Protein AF-A0A352M736-F1 (afdb_monomer)

Secondary structure (DSSP, 8-state):
--HHHHHHHHHHHHHTS--------PPP-EEEEE--STTB-HHHH----HHHHHHHHHHTT-S-TTSBPTT-EEEEE-HHHHHHTTT--HHHHHHHHHHHHTTS-HHHHHHHHHHHH-TTPPP----------------------PPP----PPP-PPPP-

Nearest PDB structures (foldseek):
  4lzh-assembly1_A  TM=7.075E-01  e=1.682E+00  Klebsiella pneumoniae subsp. pneumoniae MGH 78578

Solvent-accessible surface area (backbone atoms only — not comparable to full-atom values): 10438 Å² total; per-residue (Å²): 136,63,77,68,59,56,53,55,54,52,60,58,56,62,64,68,73,70,74,72,77,75,72,73,75,65,78,43,57,63,48,80,45,69,37,85,45,69,58,40,34,51,71,79,76,42,97,64,55,76,65,58,47,51,51,36,34,62,68,61,66,53,86,57,59,62,58,33,53,52,58,26,43,44,57,40,71,40,69,70,58,57,59,72,50,58,90,52,54,76,69,55,38,54,51,54,46,53,63,45,56,76,41,40,53,66,70,59,54,48,58,30,42,34,40,72,60,34,92,76,45,78,74,80,76,76,74,72,83,76,78,91,80,85,81,83,90,80,86,87,78,89,79,84,73,80,82,82,79,82,79,80,80,89,75,87,78,79,85,82,131

Mean predicted aligned error: 17.91 Å

Radius of gyration: 27.0 Å; Cα contacts (8 Å, |Δi|>4): 117; chains: 1; bounding box: 54×59×95 Å

pLDDT: mean 70.4, std 21.39, range [33.53, 94.75]

Structure (mmCIF, N/CA/C/O backbone):
data_AF-A0A352M736-F1
#
_entry.id   AF-A0A352M736-F1
#
loop_
_atom_site.group_PDB
_atom_site.id
_atom_site.type_symbol
_atom_site.label_atom_id
_atom_site.label_alt_id
_atom_site.label_comp_id
_atom_site.label_asym_id
_atom_site.label_entity_id
_atom_site.label_seq_id
_atom_site.pdbx_PDB_ins_code
_atom_site.Cartn_x
_atom_site.Cartn_y
_atom_site.Cartn_z
_atom_site.occupancy
_atom_site.B_iso_or_equiv
_atom_site.auth_seq_id
_atom_site.auth_comp_id
_atom_site.auth_asym_id
_atom_site.auth_atom_id
_atom_site.pdbx_PDB_model_num
ATOM 1 N N . MET A 1 1 ? 38.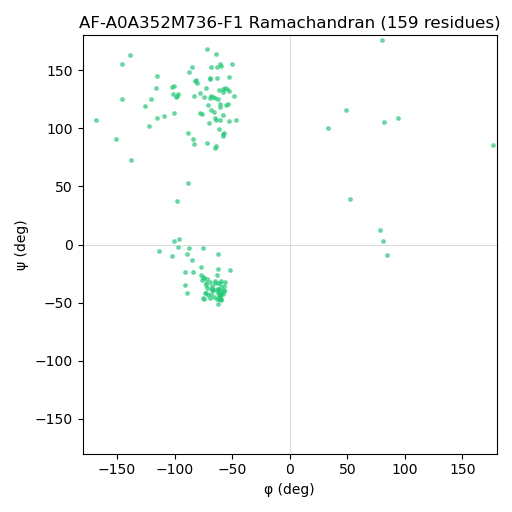674 26.089 -40.772 1.00 52.41 1 MET A N 1
ATOM 2 C CA . MET A 1 1 ? 37.324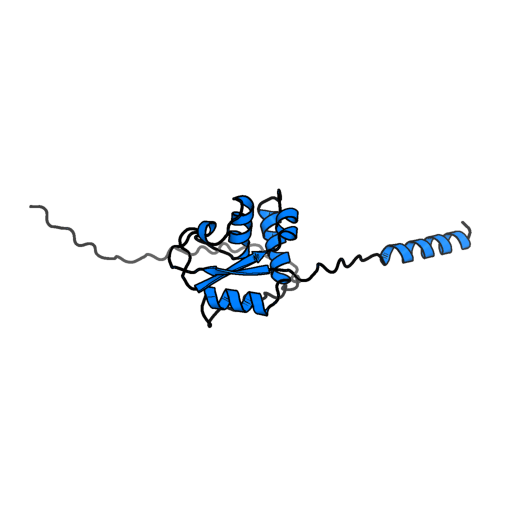 25.942 -40.182 1.00 52.41 1 MET A CA 1
ATOM 3 C C . MET A 1 1 ? 36.560 27.236 -40.412 1.00 52.41 1 MET A C 1
ATOM 5 O O . MET A 1 1 ? 37.011 28.275 -39.956 1.00 52.41 1 MET A O 1
ATOM 9 N N . SER A 1 2 ? 35.485 27.196 -41.206 1.00 50.50 2 SER A N 1
ATOM 10 C CA . SER A 1 2 ? 34.694 28.385 -41.557 1.00 50.50 2 SER A CA 1
ATOM 11 C C . SER A 1 2 ? 33.727 28.731 -40.423 1.00 50.50 2 SER A C 1
ATOM 13 O O . SER A 1 2 ? 33.090 27.836 -39.866 1.00 50.50 2 SER A O 1
ATOM 15 N N . SER A 1 3 ? 33.578 30.018 -40.109 1.00 54.66 3 SER A N 1
ATOM 16 C CA . SER A 1 3 ? 32.705 30.577 -39.059 1.00 54.66 3 SER A CA 1
ATOM 17 C C . SER A 1 3 ? 31.247 30.095 -39.148 1.00 54.66 3 SER A C 1
ATOM 19 O O . SER A 1 3 ? 30.534 30.073 -38.150 1.00 54.66 3 SER A O 1
ATOM 21 N N . LYS A 1 4 ? 30.815 29.636 -40.329 1.00 56.09 4 LYS A N 1
ATOM 22 C CA . LYS A 1 4 ? 29.481 29.072 -40.586 1.00 56.09 4 LYS A CA 1
ATOM 23 C C . LYS A 1 4 ? 29.274 27.675 -39.971 1.00 56.09 4 LYS A C 1
ATOM 25 O O . LYS A 1 4 ? 28.158 27.357 -39.570 1.00 56.09 4 LYS A O 1
ATOM 30 N N . SER A 1 5 ? 30.333 26.865 -39.832 1.00 52.38 5 SER A N 1
ATOM 31 C CA . SER A 1 5 ? 30.247 25.528 -39.212 1.00 52.38 5 SER A CA 1
ATOM 32 C C . SER A 1 5 ? 30.059 25.586 -37.699 1.00 52.38 5 SER A C 1
ATOM 34 O O . SER A 1 5 ? 29.379 24.730 -37.144 1.00 52.38 5 SER A O 1
ATOM 36 N N . ILE A 1 6 ? 30.628 26.595 -37.034 1.00 56.19 6 ILE A N 1
ATOM 37 C CA . ILE A 1 6 ? 30.537 26.747 -35.573 1.00 56.19 6 ILE A CA 1
ATOM 38 C C . ILE A 1 6 ? 29.121 27.177 -35.167 1.00 56.19 6 ILE A C 1
ATOM 40 O O . ILE A 1 6 ? 28.578 26.672 -34.190 1.00 56.19 6 ILE A O 1
ATOM 44 N N . ILE A 1 7 ? 28.484 28.039 -35.965 1.00 57.28 7 ILE A N 1
ATOM 45 C CA . ILE A 1 7 ? 27.112 28.505 -35.718 1.00 57.28 7 ILE A CA 1
ATOM 46 C C . ILE A 1 7 ? 26.100 27.358 -35.869 1.00 57.28 7 ILE A C 1
ATOM 48 O O . ILE A 1 7 ? 25.193 27.238 -35.050 1.00 57.28 7 ILE A O 1
ATOM 52 N N . CYS A 1 8 ? 26.278 26.469 -36.855 1.00 51.66 8 CYS A N 1
ATOM 53 C CA . CYS A 1 8 ? 25.416 25.289 -36.996 1.00 51.66 8 CYS A CA 1
ATOM 54 C C . CYS A 1 8 ? 25.589 24.302 -35.830 1.00 51.66 8 CYS A C 1
ATOM 56 O O . CYS A 1 8 ? 24.604 23.758 -35.345 1.00 51.66 8 CYS A O 1
ATOM 58 N N . LEU A 1 9 ? 26.817 24.111 -35.335 1.00 52.19 9 LEU A N 1
ATOM 59 C CA . LEU A 1 9 ? 27.090 23.245 -34.180 1.00 52.19 9 LEU A CA 1
ATOM 60 C C . LEU A 1 9 ? 26.496 23.800 -32.873 1.00 52.19 9 LEU A C 1
ATOM 62 O O . LEU A 1 9 ? 25.986 23.030 -32.064 1.00 52.19 9 LEU A O 1
ATOM 66 N N . LEU A 1 10 ? 26.497 25.126 -32.697 1.00 52.78 10 LEU A N 1
ATOM 67 C CA . LEU A 1 10 ? 25.873 25.791 -31.547 1.00 52.78 10 LEU A CA 1
ATOM 68 C C . LEU A 1 10 ? 24.337 25.779 -31.611 1.00 52.78 10 LEU A C 1
ATOM 70 O O . LEU A 1 10 ? 23.683 25.630 -30.586 1.00 52.78 10 LEU A O 1
ATOM 74 N N . MET A 1 11 ? 23.738 25.879 -32.801 1.00 52.62 11 MET A N 1
ATOM 75 C CA . MET A 1 11 ? 22.277 25.793 -32.957 1.00 52.62 11 MET A CA 1
ATOM 76 C C . MET A 1 11 ? 21.740 24.381 -32.679 1.00 52.62 11 MET A C 1
ATOM 78 O O . MET A 1 11 ? 20.648 24.233 -32.137 1.00 52.62 11 MET A O 1
ATOM 82 N N . VAL A 1 12 ? 22.521 23.341 -32.987 1.00 52.59 12 VAL A N 1
ATOM 83 C CA . VAL A 1 12 ? 22.152 21.946 -32.692 1.00 52.59 12 VAL A CA 1
ATOM 84 C C . VAL A 1 12 ? 22.332 21.612 -31.203 1.00 52.59 12 VAL A C 1
ATOM 86 O O . VAL A 1 12 ? 21.557 20.825 -30.662 1.00 52.59 12 VAL A O 1
ATOM 89 N N . SER A 1 13 ? 23.288 22.237 -30.502 1.00 50.75 13 SER A N 1
ATOM 90 C CA . SER A 1 13 ? 23.508 21.978 -29.069 1.00 50.75 13 SER A CA 1
ATOM 91 C C . SER A 1 13 ? 22.492 22.660 -28.146 1.00 50.75 13 SER A C 1
ATOM 93 O O . SER A 1 13 ? 22.207 22.131 -27.073 1.00 50.75 13 SER A O 1
ATOM 95 N N . VAL A 1 14 ? 21.885 23.779 -28.560 1.00 51.75 14 VAL A N 1
ATOM 96 C CA . VAL A 1 14 ? 20.833 24.454 -27.773 1.00 51.75 14 VAL A CA 1
ATOM 97 C C . VAL A 1 14 ? 19.491 23.710 -27.854 1.00 51.75 14 VAL A C 1
ATOM 99 O O . VAL A 1 14 ? 18.727 23.718 -26.891 1.00 51.75 14 VAL A O 1
ATOM 102 N N . PHE A 1 15 ? 19.221 22.986 -28.945 1.00 44.62 15 PHE A N 1
ATOM 103 C CA . PHE A 1 15 ? 17.985 22.204 -29.082 1.00 44.62 15 PHE A CA 1
ATOM 104 C C . PHE A 1 15 ? 17.982 20.880 -28.302 1.00 44.62 15 PHE A C 1
ATOM 106 O O . PHE A 1 15 ? 16.908 20.356 -28.015 1.00 44.62 15 PHE A O 1
ATOM 113 N N . LEU A 1 16 ? 19.146 20.351 -27.906 1.00 46.25 16 LEU A N 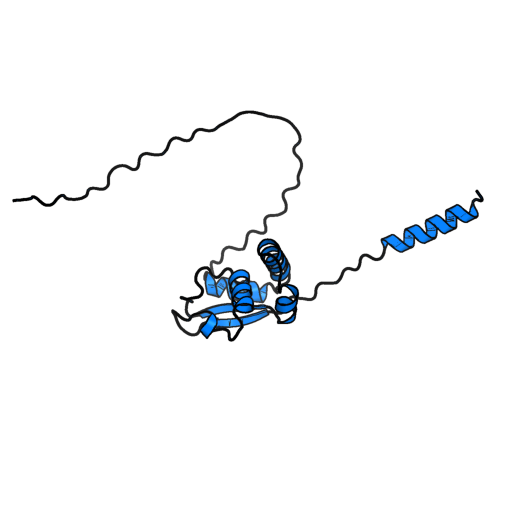1
ATOM 114 C CA . LEU A 1 16 ? 19.223 19.084 -27.166 1.00 46.25 16 LEU A CA 1
ATOM 115 C C . LEU A 1 16 ? 19.036 19.235 -25.643 1.00 46.25 16 LEU A C 1
ATOM 117 O O . LEU A 1 16 ? 18.817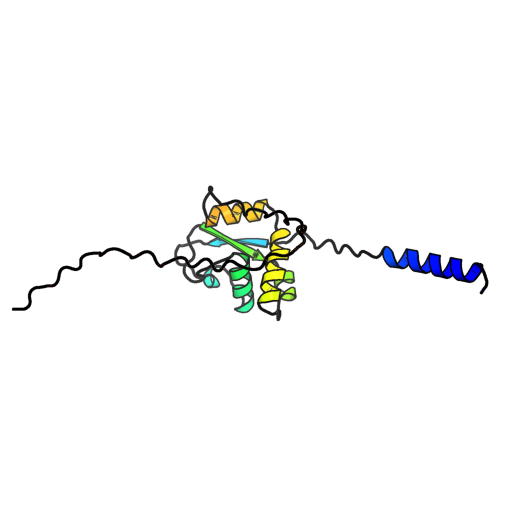 18.243 -24.955 1.00 46.25 16 LEU A O 1
ATOM 121 N N . ALA A 1 17 ? 19.104 20.456 -25.103 1.00 43.50 17 ALA A N 1
ATOM 122 C CA . ALA A 1 17 ? 18.973 20.710 -23.664 1.00 43.50 17 ALA A CA 1
ATOM 123 C C . ALA A 1 17 ? 17.520 20.949 -23.199 1.00 43.50 17 ALA A C 1
ATOM 125 O O . ALA A 1 17 ? 17.264 21.017 -21.999 1.00 43.50 17 ALA A O 1
ATOM 126 N N . ALA A 1 18 ? 16.564 21.071 -24.127 1.00 46.12 18 ALA A N 1
ATOM 127 C CA . ALA A 1 18 ? 15.173 21.422 -23.823 1.00 46.12 18 ALA A CA 1
ATOM 128 C C . ALA A 1 18 ? 14.203 20.229 -23.810 1.00 46.12 18 ALA A C 1
ATOM 130 O O . ALA A 1 18 ? 13.011 20.411 -23.579 1.00 46.12 18 ALA A O 1
ATOM 131 N N . SER A 1 19 ? 14.677 18.998 -24.000 1.00 43.25 19 SER A N 1
ATOM 132 C CA . SER A 1 19 ? 13.866 17.799 -23.770 1.00 43.25 19 SER A CA 1
ATOM 133 C C . SER A 1 19 ? 13.973 17.343 -22.316 1.00 43.25 19 SER A C 1
ATOM 135 O O . SER A 1 19 ? 14.262 16.179 -22.035 1.00 43.25 19 SER A O 1
ATOM 137 N N . VAL A 1 20 ? 13.714 18.254 -21.371 1.00 45.50 20 VAL A N 1
ATOM 138 C CA . VAL A 1 20 ? 13.303 17.839 -20.029 1.00 45.50 20 VAL A CA 1
ATOM 139 C C . VAL A 1 20 ? 11.881 17.332 -20.196 1.00 45.50 20 VAL A C 1
ATOM 141 O O . VAL A 1 20 ? 10.909 18.081 -20.118 1.00 45.50 20 VAL A O 1
ATOM 144 N N . SER A 1 21 ? 11.767 16.046 -20.520 1.00 36.00 21 SER A N 1
ATOM 145 C CA . SER A 1 21 ? 10.514 15.324 -20.375 1.00 36.00 21 SER A CA 1
ATOM 146 C C . SER A 1 21 ? 10.202 15.311 -18.885 1.00 36.00 21 SER A C 1
ATOM 148 O O . SER A 1 21 ? 10.543 14.371 -18.173 1.00 36.00 21 SER A O 1
ATOM 150 N N . PHE A 1 22 ? 9.568 16.374 -18.393 1.00 39.50 22 PHE A N 1
ATOM 151 C CA . PHE A 1 22 ? 8.725 16.271 -17.219 1.00 39.50 22 PHE A CA 1
ATOM 152 C C . PHE A 1 22 ? 7.574 15.361 -17.640 1.00 39.50 22 PHE A C 1
ATOM 154 O O . PHE A 1 22 ? 6.513 15.814 -18.063 1.00 39.50 22 PHE A O 1
ATOM 161 N N . ALA A 1 23 ? 7.811 14.049 -17.578 1.00 41.84 23 ALA A N 1
ATOM 162 C CA . ALA A 1 23 ? 6.739 13.107 -17.366 1.00 41.84 23 ALA A CA 1
ATOM 163 C C . ALA A 1 23 ? 6.118 13.554 -16.046 1.00 41.84 23 ALA A C 1
ATOM 165 O O . ALA A 1 23 ? 6.643 13.250 -14.976 1.00 41.84 23 ALA A O 1
ATOM 166 N N . PHE A 1 24 ? 5.080 14.388 -16.129 1.00 42.16 24 PHE A N 1
ATOM 167 C CA . PHE A 1 24 ? 4.222 14.695 -15.001 1.00 42.16 24 PHE A CA 1
ATOM 168 C C . PHE A 1 24 ? 3.687 13.337 -14.574 1.00 42.16 24 PHE A C 1
ATOM 170 O O . PHE A 1 24 ? 2.800 12.772 -15.214 1.00 42.16 24 PHE A O 1
ATOM 177 N N . ALA A 1 25 ? 4.353 12.735 -13.592 1.00 55.78 25 ALA A N 1
ATOM 178 C CA . ALA A 1 25 ? 3.946 11.470 -13.039 1.00 55.78 25 ALA A CA 1
ATOM 179 C C . ALA A 1 25 ? 2.549 11.744 -12.490 1.00 55.78 25 ALA A C 1
ATOM 181 O O . ALA A 1 25 ? 2.415 12.517 -11.544 1.00 55.78 25 ALA A O 1
ATOM 182 N N . GLY A 1 26 ? 1.530 11.221 -13.179 1.00 61.97 26 GLY A N 1
ATOM 183 C CA . GLY A 1 26 ? 0.135 11.526 -12.893 1.00 61.97 26 GLY A CA 1
ATOM 184 C C . GLY A 1 26 ? -0.179 11.356 -11.410 1.00 61.97 26 GLY A C 1
ATOM 185 O O . GLY A 1 26 ? 0.518 10.625 -10.694 1.00 61.97 26 GLY A O 1
ATOM 186 N N . GLU A 1 27 ? -1.213 12.065 -10.965 1.00 69.06 27 GLU A N 1
ATOM 187 C CA . GLU A 1 27 ? -1.723 11.976 -9.599 1.00 69.06 27 GLU A CA 1
ATOM 188 C C . GLU A 1 27 ? -1.903 10.503 -9.213 1.00 69.06 27 GLU A C 1
ATOM 190 O O . GLU A 1 27 ? -2.483 9.721 -9.975 1.00 69.06 27 GLU A O 1
ATOM 195 N N . ALA A 1 28 ? -1.337 10.106 -8.071 1.00 78.12 28 ALA A N 1
ATOM 196 C CA . ALA A 1 28 ? -1.412 8.723 -7.631 1.00 78.12 28 ALA A CA 1
ATOM 197 C C . ALA A 1 28 ? -2.866 8.381 -7.299 1.00 78.12 28 ALA A C 1
ATOM 199 O O . ALA A 1 28 ? -3.516 9.063 -6.505 1.00 78.12 28 ALA A O 1
ATOM 200 N N . ARG A 1 29 ? -3.380 7.306 -7.897 1.00 83.12 29 ARG A N 1
ATOM 201 C CA . ARG A 1 29 ? -4.747 6.842 -7.663 1.00 83.12 29 ARG A CA 1
ATOM 202 C C . ARG A 1 29 ? -4.721 5.681 -6.681 1.00 83.12 29 ARG A C 1
ATOM 204 O O . ARG A 1 29 ? -4.242 4.595 -6.998 1.00 83.12 29 ARG A O 1
ATOM 211 N N . CYS A 1 30 ? -5.276 5.914 -5.497 1.00 87.75 30 CYS A N 1
ATOM 212 C CA . CYS A 1 30 ? -5.460 4.896 -4.470 1.00 87.75 30 CYS A CA 1
ATOM 213 C C . CYS A 1 30 ? -6.951 4.657 -4.224 1.00 87.75 30 CYS A C 1
ATOM 215 O O . CYS A 1 30 ? -7.757 5.585 -4.266 1.00 87.75 30 CYS A O 1
ATOM 217 N N . THR A 1 31 ? -7.316 3.410 -3.936 1.00 89.12 31 THR A N 1
ATOM 218 C CA . THR A 1 31 ? -8.642 3.058 -3.408 1.00 89.12 31 THR A CA 1
ATOM 219 C C . THR A 1 31 ? -8.534 2.841 -1.908 1.00 89.12 31 THR A C 1
ATOM 221 O O . THR A 1 31 ? -7.599 2.185 -1.457 1.00 89.12 31 THR A O 1
ATOM 224 N N . ILE A 1 32 ? -9.476 3.367 -1.129 1.00 89.94 32 ILE A N 1
ATOM 225 C CA . ILE A 1 32 ? -9.510 3.162 0.321 1.00 89.94 32 ILE A CA 1
ATOM 226 C C . ILE A 1 32 ? -10.485 2.033 0.648 1.00 89.94 32 ILE A C 1
ATOM 228 O O . ILE A 1 32 ? -11.650 2.075 0.256 1.00 89.94 32 ILE A O 1
ATOM 232 N N . VAL A 1 33 ? -10.016 1.045 1.407 1.00 90.69 33 VAL A N 1
ATOM 233 C CA . VAL A 1 33 ? -10.845 -0.036 1.950 1.00 90.69 33 VAL A CA 1
ATOM 234 C C . VAL A 1 33 ? -10.840 0.045 3.469 1.00 90.69 33 VAL A C 1
ATOM 236 O O . VAL A 1 33 ? -9.793 0.228 4.087 1.00 90.69 33 VAL A O 1
ATOM 239 N N . LYS A 1 34 ? -12.018 -0.078 4.081 1.00 91.12 34 LYS A N 1
ATOM 240 C CA . LYS A 1 34 ? -12.185 -0.057 5.536 1.00 91.12 34 LYS A CA 1
ATOM 241 C C . LYS A 1 34 ? -12.259 -1.481 6.080 1.00 91.12 34 LYS A C 1
ATOM 243 O O . LYS A 1 34 ? -13.077 -2.275 5.624 1.00 91.12 34 LYS A O 1
ATOM 248 N N . VAL A 1 35 ? -11.458 -1.768 7.099 1.00 89.62 35 VAL A N 1
ATOM 249 C CA . VAL A 1 35 ? -11.516 -3.012 7.870 1.00 89.62 35 VAL A CA 1
ATOM 250 C C . VAL A 1 35 ? -12.815 -3.045 8.676 1.00 89.62 35 VAL A C 1
ATOM 252 O O . VAL A 1 35 ? -13.142 -2.096 9.394 1.00 89.62 35 VAL A O 1
ATOM 255 N N . SER A 1 36 ? -13.569 -4.133 8.533 1.00 87.25 36 SER A N 1
ATOM 256 C CA . SER A 1 36 ? -14.934 -4.274 9.058 1.00 87.25 36 SER A CA 1
ATOM 257 C C . SER A 1 36 ? -15.008 -4.876 10.464 1.00 87.25 36 SER A C 1
ATOM 259 O O . SER A 1 36 ? -15.982 -4.643 11.178 1.00 87.25 36 SER A O 1
ATOM 261 N N . ALA A 1 37 ? -13.989 -5.637 10.872 1.00 86.50 37 ALA A N 1
ATOM 262 C CA . ALA A 1 37 ? -13.936 -6.311 12.165 1.00 86.50 37 ALA A CA 1
ATOM 263 C C . ALA A 1 37 ? -12.504 -6.362 12.717 1.00 86.50 37 ALA A C 1
ATOM 265 O O . ALA A 1 37 ? -11.533 -6.309 11.967 1.00 86.50 37 ALA A O 1
ATOM 266 N N . ASN A 1 38 ? -12.377 -6.467 14.042 1.00 88.12 38 ASN A N 1
ATOM 267 C CA . ASN A 1 38 ? -11.083 -6.683 14.694 1.00 88.12 38 ASN A CA 1
ATOM 268 C C . ASN A 1 38 ? -10.568 -8.093 14.381 1.00 88.12 38 ASN A C 1
ATOM 270 O O . ASN A 1 38 ? -11.358 -9.037 14.362 1.00 88.12 38 ASN A O 1
ATOM 274 N N . GLY A 1 39 ? -9.259 -8.239 14.184 1.00 85.62 39 GLY A N 1
ATOM 275 C CA . GLY A 1 39 ? -8.629 -9.534 13.925 1.00 85.62 39 GLY A CA 1
ATOM 276 C C . GLY A 1 39 ? -8.783 -10.038 12.489 1.00 85.62 39 GLY A C 1
ATOM 277 O O . GLY A 1 39 ? -8.502 -11.206 12.228 1.00 85.62 39 GLY A O 1
ATOM 278 N N . GLN A 1 40 ? -9.235 -9.193 11.552 1.00 88.75 40 GLN A N 1
ATOM 279 C CA . GLN A 1 40 ? -9.244 -9.555 10.131 1.00 88.75 40 GLN A CA 1
ATOM 280 C C . GLN A 1 40 ? -7.818 -9.622 9.588 1.00 88.75 40 GLN A C 1
ATOM 282 O O . GLN A 1 40 ? -6.969 -8.800 9.941 1.00 88.75 40 GLN A O 1
ATOM 287 N N . ARG A 1 41 ? -7.568 -10.570 8.682 1.00 92.00 41 ARG A N 1
ATOM 288 C CA . ARG A 1 41 ? -6.310 -10.633 7.939 1.00 92.00 41 ARG A CA 1
ATOM 289 C C . ARG A 1 41 ? -6.389 -9.721 6.724 1.00 92.00 41 ARG A C 1
ATOM 291 O O . ARG A 1 41 ? -7.456 -9.521 6.150 1.00 92.00 41 ARG A O 1
ATOM 298 N N . LEU A 1 42 ? -5.246 -9.223 6.267 1.00 90.44 42 LEU A N 1
ATOM 299 C CA . LEU A 1 42 ? -5.157 -8.401 5.060 1.00 90.44 42 LEU A CA 1
ATOM 300 C C . LEU A 1 42 ? -5.723 -9.127 3.831 1.00 90.44 42 LEU A C 1
ATOM 302 O O . LEU A 1 42 ? -6.401 -8.506 3.018 1.00 90.44 42 LEU A O 1
ATOM 306 N N . SER A 1 43 ? -5.520 -10.444 3.753 1.00 91.44 43 SER A N 1
ATOM 307 C CA . SER A 1 43 ? -6.084 -11.328 2.723 1.00 91.44 43 SER A CA 1
ATOM 308 C C . SER A 1 43 ? -7.612 -11.400 2.729 1.00 91.44 43 SER A C 1
ATOM 310 O O . SER A 1 43 ? -8.215 -11.695 1.703 1.00 91.44 43 SER A O 1
ATOM 312 N N . ASP A 1 44 ? -8.239 -11.158 3.882 1.00 89.50 44 ASP A N 1
ATOM 313 C CA . ASP A 1 44 ? -9.698 -11.191 4.034 1.00 89.50 44 ASP A CA 1
ATOM 314 C C . ASP A 1 44 ? -10.318 -9.849 3.616 1.00 89.50 44 ASP A C 1
ATOM 316 O O . ASP A 1 44 ? -11.491 -9.777 3.256 1.00 89.50 44 ASP A O 1
ATOM 320 N N . VAL A 1 45 ? -9.520 -8.778 3.677 1.00 87.75 45 VAL A N 1
ATOM 321 C CA . VAL A 1 45 ? -9.915 -7.406 3.337 1.00 87.75 45 VAL A CA 1
ATOM 322 C C . VAL A 1 45 ? -9.641 -7.101 1.865 1.00 87.75 45 VAL A C 1
ATOM 324 O O . VAL A 1 45 ? -10.403 -6.372 1.232 1.00 87.75 45 VAL A O 1
ATOM 327 N N . VAL A 1 46 ? -8.563 -7.659 1.309 1.00 86.94 46 VAL A N 1
ATOM 328 C CA . VAL A 1 46 ? -8.139 -7.418 -0.070 1.00 86.94 46 VAL A CA 1
ATOM 329 C C . VAL A 1 46 ? -7.980 -8.737 -0.820 1.00 86.94 46 VAL A C 1
ATOM 331 O O . VAL A 1 46 ? -7.133 -9.561 -0.486 1.00 86.94 46 VAL A O 1
ATOM 334 N N . SER A 1 47 ? -8.759 -8.910 -1.891 1.00 86.06 47 SER A N 1
ATOM 335 C CA . SER A 1 47 ? -8.636 -10.055 -2.799 1.00 86.06 47 SER A CA 1
ATOM 336 C C . SER A 1 47 ? -7.536 -9.794 -3.837 1.00 86.06 47 SER A C 1
ATOM 338 O O . SER A 1 47 ? -7.791 -9.265 -4.919 1.00 86.06 47 SER A O 1
ATOM 340 N N . CYS A 1 48 ? -6.297 -10.119 -3.469 1.00 87.62 48 CYS A N 1
ATOM 341 C CA . CYS A 1 48 ? -5.088 -9.871 -4.257 1.00 87.62 48 CYS A CA 1
ATOM 342 C C . CYS A 1 48 ? -4.130 -11.068 -4.206 1.00 87.62 48 CYS A C 1
ATOM 344 O O . CYS A 1 48 ? -4.230 -11.928 -3.329 1.00 87.62 48 CYS A O 1
ATOM 346 N N . ASP A 1 49 ? -3.179 -11.117 -5.142 1.00 90.62 49 ASP A N 1
ATOM 347 C CA . ASP A 1 49 ? -2.106 -12.111 -5.090 1.00 90.62 49 ASP A CA 1
ATOM 348 C C . ASP A 1 49 ? -1.089 -11.809 -3.968 1.00 90.62 49 ASP A C 1
ATOM 350 O O . ASP A 1 49 ? -1.091 -10.736 -3.360 1.00 90.62 49 ASP A O 1
ATOM 354 N N . ALA A 1 50 ? -0.210 -12.770 -3.670 1.00 90.56 50 ALA A N 1
ATOM 355 C CA . ALA A 1 50 ? 0.763 -12.647 -2.582 1.00 90.56 50 ALA A CA 1
ATOM 356 C C . ALA A 1 50 ? 1.739 -11.470 -2.750 1.00 90.56 50 ALA A C 1
ATOM 358 O O . ALA A 1 50 ? 2.150 -10.866 -1.757 1.00 90.56 50 ALA A O 1
ATOM 359 N N . PHE A 1 51 ? 2.105 -11.132 -3.988 1.00 92.25 51 PHE A N 1
ATOM 360 C CA . PHE A 1 51 ? 3.002 -10.016 -4.258 1.00 92.25 51 PHE A CA 1
ATOM 361 C C . PHE A 1 51 ? 2.279 -8.681 -4.068 1.00 92.25 51 PHE A C 1
ATOM 363 O O . PHE A 1 51 ? 2.786 -7.799 -3.382 1.00 92.25 51 PHE A O 1
ATOM 370 N N . GLU A 1 52 ? 1.073 -8.543 -4.611 1.00 92.62 52 GLU A N 1
ATOM 371 C CA . GLU A 1 52 ? 0.239 -7.358 -4.418 1.00 92.62 52 GLU A CA 1
ATOM 372 C C . GLU A 1 52 ? -0.071 -7.130 -2.933 1.00 92.62 52 GLU A C 1
ATOM 374 O O . GLU A 1 52 ? 0.020 -5.998 -2.459 1.00 92.62 52 GLU A O 1
ATOM 379 N N . MET A 1 53 ? -0.344 -8.193 -2.167 1.00 93.38 53 MET A N 1
ATOM 380 C CA . MET A 1 53 ? -0.509 -8.095 -0.712 1.00 93.38 53 MET A CA 1
ATOM 381 C C . MET A 1 53 ? 0.748 -7.556 -0.019 1.00 93.38 53 MET A C 1
ATOM 383 O O . MET A 1 53 ? 0.632 -6.685 0.842 1.00 93.38 53 MET A O 1
ATOM 387 N N . LEU A 1 54 ? 1.944 -8.013 -0.412 1.00 92.50 54 LEU A N 1
ATOM 388 C CA . LEU A 1 54 ? 3.208 -7.486 0.113 1.00 92.50 54 LEU A CA 1
ATOM 389 C C . LEU A 1 54 ? 3.370 -5.993 -0.209 1.00 92.50 54 LEU A C 1
ATOM 391 O O . LEU A 1 54 ? 3.746 -5.212 0.665 1.00 92.50 54 LEU A O 1
ATOM 395 N N . VAL A 1 55 ? 3.065 -5.583 -1.443 1.00 94.44 55 VAL A N 1
ATOM 396 C CA . VAL A 1 55 ? 3.123 -4.170 -1.844 1.00 94.44 55 VAL A CA 1
ATOM 397 C C . VAL A 1 55 ? 2.159 -3.335 -1.003 1.00 94.44 55 VAL A C 1
ATOM 399 O O . VAL A 1 55 ? 2.568 -2.311 -0.465 1.00 94.44 55 VAL A O 1
ATOM 402 N N . ILE A 1 56 ? 0.912 -3.781 -0.824 1.00 94.06 56 ILE A N 1
ATOM 403 C CA . ILE A 1 56 ? -0.100 -3.085 -0.010 1.00 94.06 56 ILE A CA 1
ATOM 404 C C . ILE A 1 56 ? 0.339 -2.992 1.454 1.00 94.06 56 ILE A C 1
ATOM 406 O O . ILE A 1 56 ? 0.194 -1.933 2.072 1.00 94.06 56 ILE A O 1
ATOM 410 N N . GLN A 1 57 ? 0.905 -4.068 2.006 1.00 93.19 57 GLN A N 1
ATOM 411 C CA . GLN A 1 57 ? 1.419 -4.087 3.373 1.00 93.19 57 GLN A CA 1
ATOM 412 C C . GLN A 1 57 ? 2.514 -3.029 3.564 1.00 93.19 57 GLN A C 1
ATOM 414 O O . GLN A 1 57 ? 2.458 -2.246 4.512 1.00 93.19 57 GLN A O 1
ATOM 419 N N . LEU A 1 58 ? 3.480 -2.973 2.643 1.00 92.69 58 LEU A N 1
ATOM 420 C CA . LEU A 1 58 ? 4.567 -1.993 2.672 1.00 92.69 58 LEU A CA 1
ATOM 421 C C . LEU A 1 58 ? 4.061 -0.566 2.444 1.00 92.69 58 LEU A C 1
ATOM 423 O O . LEU A 1 58 ? 4.518 0.359 3.109 1.00 92.69 58 LEU A O 1
ATOM 427 N N . PHE A 1 59 ? 3.095 -0.392 1.543 1.00 92.31 59 PHE A N 1
ATOM 428 C CA . PHE A 1 59 ? 2.517 0.904 1.201 1.00 92.31 59 PHE A CA 1
ATOM 429 C C . PHE A 1 59 ? 1.816 1.574 2.388 1.00 92.31 59 PHE A C 1
ATOM 431 O O . PHE A 1 59 ? 1.930 2.783 2.575 1.00 92.31 59 PHE A O 1
ATOM 438 N N . ASN A 1 60 ? 1.123 0.784 3.210 1.00 90.56 60 ASN A N 1
ATOM 439 C CA . ASN A 1 60 ? 0.391 1.261 4.387 1.00 90.56 60 ASN A CA 1
ATOM 440 C C . ASN A 1 60 ? 1.185 1.129 5.692 1.00 90.56 60 ASN A C 1
ATOM 442 O O . ASN A 1 60 ? 0.633 1.372 6.762 1.00 90.56 60 ASN A O 1
ATOM 446 N N . ASN A 1 61 ? 2.453 0.712 5.622 1.00 89.69 61 ASN A N 1
ATOM 447 C CA . ASN A 1 61 ? 3.294 0.450 6.790 1.00 89.69 61 ASN A CA 1
ATOM 448 C C . ASN A 1 61 ? 2.633 -0.501 7.820 1.00 89.69 61 ASN A C 1
ATOM 450 O O . ASN A 1 61 ? 2.730 -0.310 9.034 1.00 89.69 61 ASN A O 1
ATOM 454 N N . ILE A 1 62 ? 1.929 -1.532 7.337 1.00 89.25 62 ILE A N 1
ATOM 455 C CA . ILE A 1 62 ? 1.229 -2.501 8.189 1.00 89.25 62 ILE A CA 1
ATOM 456 C C . ILE A 1 62 ? 2.254 -3.472 8.789 1.00 89.25 62 ILE A C 1
ATOM 458 O O . ILE A 1 62 ? 2.843 -4.299 8.089 1.00 89.25 62 ILE A O 1
ATOM 462 N N . GLN A 1 63 ? 2.438 -3.398 10.108 1.00 85.88 63 GLN A N 1
ATOM 463 C CA . GLN A 1 63 ? 3.376 -4.262 10.832 1.00 85.88 63 GLN A CA 1
ATOM 464 C C . GLN A 1 63 ? 2.865 -5.701 10.971 1.00 85.88 63 GLN A C 1
ATOM 466 O O . GLN A 1 63 ? 3.632 -6.642 10.784 1.00 85.88 63 GLN A O 1
ATOM 471 N N . ASN A 1 64 ? 1.573 -5.878 11.271 1.00 88.88 64 ASN A N 1
ATOM 472 C CA . ASN A 1 64 ? 0.953 -7.192 11.435 1.00 88.88 64 ASN A CA 1
ATOM 473 C C . ASN A 1 64 ? -0.227 -7.362 10.459 1.00 88.88 64 ASN A C 1
ATOM 475 O O . ASN A 1 64 ? -1.311 -6.845 10.728 1.00 88.88 64 ASN A O 1
ATOM 479 N N . PRO A 1 65 ? -0.055 -8.088 9.338 1.00 89.06 65 PRO A N 1
ATOM 480 C CA . PRO A 1 65 ? -1.118 -8.282 8.354 1.00 89.06 65 PRO A CA 1
ATOM 481 C C . PRO A 1 65 ? -2.187 -9.292 8.802 1.00 89.06 65 PRO A C 1
ATOM 483 O O . PRO A 1 65 ? -3.146 -9.502 8.066 1.00 89.06 65 PRO A O 1
ATOM 486 N N . TYR A 1 66 ? -2.043 -9.938 9.964 1.00 90.81 66 TYR A N 1
ATOM 487 C CA . TYR A 1 66 ? -2.975 -10.966 10.445 1.00 90.81 66 TYR A CA 1
ATOM 488 C C . TYR A 1 66 ? -3.946 -10.482 11.525 1.00 90.81 66 TYR A C 1
ATOM 490 O O . TYR A 1 66 ? -4.862 -11.221 11.870 1.00 90.81 66 TYR A O 1
ATOM 498 N N . ASP A 1 67 ? -3.733 -9.283 12.066 1.00 89.19 67 ASP A N 1
ATOM 499 C CA . ASP A 1 67 ? -4.530 -8.726 13.161 1.00 89.19 67 ASP A CA 1
ATOM 500 C C . ASP A 1 67 ? -4.818 -7.244 12.903 1.00 89.19 67 ASP A C 1
ATOM 502 O O . ASP A 1 67 ? -4.210 -6.338 13.480 1.00 89.19 67 ASP A O 1
ATOM 506 N N . LEU A 1 68 ? -5.711 -6.991 11.946 1.00 90.00 68 LEU A N 1
ATOM 507 C CA . LEU A 1 68 ? -6.126 -5.639 11.596 1.00 90.00 68 LEU A CA 1
ATOM 508 C C . LEU A 1 68 ? -7.201 -5.134 12.563 1.00 90.00 68 LEU A C 1
ATOM 510 O O . LEU A 1 68 ? -8.106 -5.864 12.976 1.00 90.00 68 LEU A O 1
ATOM 514 N N . LYS A 1 69 ? -7.123 -3.846 12.904 1.00 88.31 69 LYS A N 1
ATOM 515 C CA . LYS A 1 69 ? -8.087 -3.191 13.796 1.00 88.31 69 LYS A CA 1
ATOM 516 C C . LYS A 1 69 ? -9.338 -2.776 13.024 1.00 88.31 69 LYS A C 1
ATOM 518 O O . LYS A 1 69 ? -9.247 -2.254 11.915 1.00 88.31 69 LYS A O 1
ATOM 523 N N . ASN A 1 70 ? -10.502 -2.935 13.642 1.00 86.94 70 ASN A N 1
ATOM 524 C CA . ASN A 1 70 ? -11.771 -2.449 13.114 1.00 86.94 70 ASN A CA 1
ATOM 525 C C . ASN A 1 70 ? -11.692 -0.940 12.854 1.00 86.94 70 ASN A C 1
ATOM 527 O O . ASN A 1 70 ? -11.217 -0.175 13.692 1.00 86.94 70 ASN A O 1
ATOM 531 N N . GLY A 1 71 ? -12.176 -0.514 11.692 1.00 83.56 71 GLY A N 1
ATOM 532 C CA . GLY A 1 71 ? -12.192 0.886 11.296 1.00 83.56 71 GLY A CA 1
ATOM 533 C C . GLY A 1 71 ? -10.895 1.390 10.674 1.00 83.56 71 GLY A C 1
ATOM 534 O O . GLY A 1 71 ? -10.923 2.478 10.100 1.00 83.56 71 GLY A O 1
ATOM 535 N N . MET A 1 72 ? -9.814 0.601 10.709 1.00 87.94 72 MET A N 1
ATOM 536 C CA . MET A 1 72 ? -8.582 0.892 9.979 1.00 87.94 72 MET A CA 1
ATOM 537 C C . MET A 1 72 ? -8.886 1.022 8.485 1.00 87.94 72 MET A C 1
ATOM 539 O O . MET A 1 72 ? -9.609 0.206 7.912 1.00 87.94 72 MET A O 1
ATOM 543 N N . LYS A 1 73 ? -8.343 2.058 7.852 1.00 90.38 73 LYS A N 1
ATOM 544 C CA . LYS A 1 73 ? -8.435 2.276 6.411 1.00 90.38 73 LYS A CA 1
ATOM 545 C C . LYS A 1 73 ? -7.117 1.880 5.765 1.00 90.38 73 LYS A C 1
ATOM 547 O O . LYS A 1 73 ? -6.050 2.203 6.272 1.00 90.38 73 LYS A O 1
ATOM 552 N N . ILE A 1 74 ? -7.207 1.163 4.655 1.00 90.75 74 ILE A N 1
ATOM 553 C CA . ILE A 1 74 ? -6.073 0.626 3.909 1.00 90.75 74 ILE A CA 1
ATOM 554 C C . ILE A 1 74 ? -6.134 1.213 2.506 1.00 90.75 74 ILE A C 1
ATOM 556 O O . ILE A 1 74 ? -7.151 1.095 1.822 1.00 90.75 74 ILE A O 1
ATOM 560 N N . MET A 1 75 ? -5.047 1.847 2.080 1.00 92.56 75 MET A N 1
ATOM 561 C CA . MET A 1 75 ? -4.879 2.340 0.719 1.00 92.56 75 MET A CA 1
ATOM 562 C C . MET A 1 75 ? -4.390 1.224 -0.192 1.00 92.56 75 MET A C 1
ATOM 564 O O . MET A 1 75 ? -3.370 0.588 0.064 1.00 92.56 75 MET A O 1
ATOM 568 N N . ILE A 1 76 ? -5.084 1.028 -1.300 1.00 93.19 76 ILE A N 1
ATOM 569 C CA . ILE A 1 76 ? -4.707 0.095 -2.351 1.00 93.19 76 ILE A CA 1
ATOM 570 C C . ILE A 1 76 ? -4.259 0.925 -3.557 1.00 93.19 76 ILE A C 1
ATOM 572 O O . ILE A 1 76 ? -5.105 1.591 -4.164 1.00 93.19 76 ILE A O 1
ATOM 576 N N . PRO A 1 77 ? -2.959 0.922 -3.902 1.00 92.06 77 PRO A N 1
ATOM 577 C CA . PRO A 1 77 ? -2.465 1.564 -5.116 1.00 92.06 77 PRO A CA 1
ATOM 578 C C . PRO A 1 77 ? -3.106 0.980 -6.378 1.00 92.06 77 PRO A C 1
ATOM 580 O O . PRO A 1 77 ? -3.500 -0.188 -6.414 1.00 92.06 77 PRO A O 1
ATOM 583 N N . GLU A 1 78 ? -3.174 1.774 -7.443 1.00 92.00 78 GLU A N 1
ATOM 584 C CA . GLU A 1 78 ? -3.707 1.317 -8.726 1.00 92.00 78 GLU A CA 1
ATOM 585 C C . GLU A 1 78 ? -2.921 0.139 -9.329 1.00 92.00 78 GLU A C 1
ATOM 587 O O . GLU A 1 78 ? -1.713 -0.026 -9.133 1.00 92.00 78 GLU A O 1
ATOM 592 N N . LYS A 1 79 ? -3.592 -0.651 -10.175 1.00 90.25 79 LYS A N 1
ATOM 593 C CA . LYS A 1 79 ? -2.979 -1.808 -10.845 1.00 90.25 79 LYS A CA 1
ATOM 594 C C . LYS A 1 79 ? -1.775 -1.435 -11.718 1.00 90.25 79 LYS A C 1
ATOM 596 O O . LYS A 1 79 ? -0.836 -2.219 -11.807 1.00 90.25 79 LYS A O 1
ATOM 601 N N . ALA A 1 80 ? -1.756 -0.242 -12.317 1.00 90.56 80 ALA A N 1
ATOM 602 C CA . ALA A 1 80 ? -0.613 0.224 -13.105 1.00 90.56 80 ALA A CA 1
ATOM 603 C C . ALA A 1 80 ? 0.665 0.354 -12.255 1.00 90.56 80 ALA A C 1
ATOM 605 O O . ALA A 1 80 ? 1.744 -0.034 -12.704 1.00 90.56 80 ALA A O 1
ATOM 606 N N . PHE A 1 81 ? 0.540 0.818 -11.007 1.00 91.50 81 PHE A N 1
ATOM 607 C CA . PHE A 1 81 ? 1.658 0.853 -10.068 1.00 91.50 81 PHE A CA 1
ATOM 608 C C . PHE A 1 81 ? 2.119 -0.560 -9.696 1.00 91.50 81 PHE A C 1
ATOM 610 O O . PHE A 1 81 ? 3.314 -0.840 -9.756 1.00 91.50 81 PHE A O 1
ATOM 617 N N . MET A 1 82 ? 1.183 -1.471 -9.405 1.00 92.06 82 MET A N 1
ATOM 618 C CA . MET A 1 82 ? 1.497 -2.872 -9.079 1.00 92.06 82 MET A CA 1
ATOM 619 C C . MET A 1 82 ? 2.300 -3.563 -10.189 1.00 92.06 82 MET A C 1
ATOM 621 O O . MET A 1 82 ? 3.249 -4.294 -9.911 1.00 92.06 82 MET A O 1
ATOM 625 N N . VAL A 1 83 ? 1.957 -3.294 -11.453 1.00 91.88 83 VAL A N 1
ATOM 626 C CA . VAL A 1 83 ? 2.696 -3.804 -12.617 1.00 91.88 83 VAL A CA 1
ATOM 627 C C . VAL A 1 83 ? 4.084 -3.169 -12.719 1.00 91.88 83 VAL A C 1
ATOM 629 O O . VAL A 1 83 ? 5.047 -3.893 -12.959 1.00 91.88 83 VAL A O 1
ATOM 632 N N . LYS A 1 84 ? 4.210 -1.850 -12.498 1.00 92.25 84 LYS A N 1
ATOM 633 C CA . LYS A 1 84 ? 5.500 -1.135 -12.540 1.00 92.25 84 LYS A CA 1
ATOM 634 C C . LYS A 1 84 ? 6.504 -1.717 -11.545 1.00 92.25 84 LYS A C 1
ATOM 636 O O . LYS A 1 84 ? 7.677 -1.861 -11.873 1.00 92.25 84 LYS A O 1
ATOM 641 N N . VAL A 1 85 ? 6.051 -2.031 -10.333 1.00 93.94 85 VAL A N 1
ATOM 642 C CA . VAL A 1 85 ? 6.943 -2.470 -9.252 1.00 93.94 85 VAL A CA 1
ATOM 643 C C . VAL A 1 85 ? 7.200 -3.976 -9.227 1.00 93.94 85 VAL A C 1
ATOM 645 O O . VAL A 1 85 ? 7.982 -4.468 -8.409 1.00 93.94 85 VAL A O 1
ATOM 648 N N . LYS A 1 86 ? 6.556 -4.730 -10.121 1.00 93.38 86 LYS A N 1
ATOM 649 C CA . LYS A 1 86 ? 6.696 -6.182 -10.196 1.00 93.38 86 LYS A CA 1
ATOM 650 C C . LYS A 1 86 ? 8.122 -6.569 -10.586 1.00 93.38 86 LYS A C 1
ATOM 652 O O . LYS A 1 86 ? 8.637 -6.139 -11.610 1.00 93.38 86 LYS A O 1
ATOM 657 N N . GLY A 1 87 ? 8.743 -7.428 -9.778 1.00 90.81 87 GLY A N 1
ATOM 658 C CA . GLY A 1 87 ? 10.107 -7.913 -10.017 1.00 90.81 87 GLY A CA 1
ATOM 659 C C . GLY A 1 87 ? 11.219 -6.959 -9.570 1.00 90.81 87 GLY A C 1
ATOM 660 O O . GLY A 1 87 ? 12.389 -7.279 -9.763 1.00 90.81 87 GLY A O 1
ATOM 661 N N . LEU A 1 88 ? 10.882 -5.822 -8.951 1.00 93.12 88 LEU A N 1
ATOM 662 C CA . LEU A 1 88 ? 11.875 -4.955 -8.322 1.00 93.12 88 LEU A CA 1
ATOM 663 C C . LEU A 1 88 ? 12.502 -5.614 -7.090 1.00 93.12 88 LEU A C 1
ATOM 665 O O . LEU A 1 88 ? 11.876 -6.419 -6.394 1.00 93.12 88 LEU A O 1
ATOM 669 N N . SER A 1 89 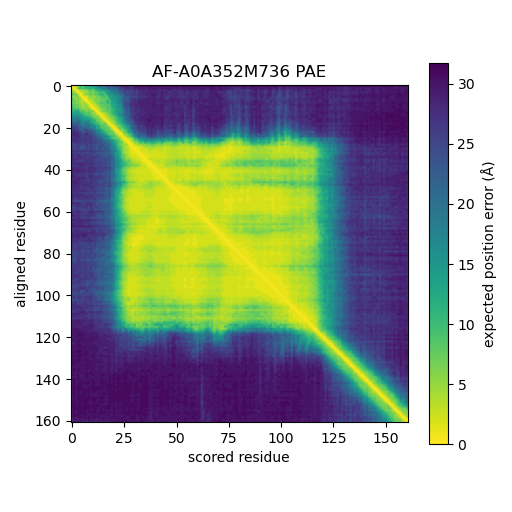? 13.742 -5.219 -6.794 1.00 94.75 89 SER A N 1
ATOM 670 C CA . SER A 1 89 ? 14.391 -5.576 -5.536 1.00 94.75 89 SER A CA 1
ATOM 671 C C . SER A 1 89 ? 13.652 -4.949 -4.352 1.00 94.75 89 SER A C 1
ATOM 673 O O . SER A 1 89 ? 12.892 -3.989 -4.499 1.00 94.75 89 SER A O 1
ATOM 675 N N . MET A 1 90 ? 13.907 -5.441 -3.138 1.00 93.31 90 MET A N 1
ATOM 676 C CA . MET A 1 90 ? 13.245 -4.879 -1.962 1.00 93.31 90 MET A CA 1
ATOM 677 C C . MET A 1 90 ? 13.614 -3.422 -1.673 1.00 93.31 90 MET A C 1
ATOM 679 O O . MET A 1 90 ? 12.782 -2.673 -1.160 1.00 93.31 90 MET A O 1
ATOM 683 N N . ALA A 1 91 ? 14.840 -3.016 -2.001 1.00 93.88 91 ALA A N 1
ATOM 684 C CA . ALA A 1 91 ? 15.275 -1.633 -1.852 1.00 93.88 91 ALA A CA 1
ATOM 685 C C . ALA A 1 91 ? 14.559 -0.725 -2.862 1.00 93.88 91 ALA A C 1
ATOM 687 O O . ALA A 1 91 ? 14.005 0.307 -2.479 1.00 93.88 91 ALA A O 1
ATOM 688 N N . ASP A 1 92 ? 14.497 -1.154 -4.124 1.00 94.19 92 ASP A N 1
ATOM 689 C CA . ASP A 1 92 ? 13.858 -0.389 -5.196 1.00 94.19 92 ASP A CA 1
ATOM 690 C C . ASP A 1 92 ? 12.344 -0.314 -5.009 1.00 94.19 92 ASP A C 1
ATOM 692 O O . ASP A 1 92 ? 11.756 0.748 -5.193 1.00 94.19 92 ASP A O 1
ATOM 696 N N . LEU A 1 93 ? 11.712 -1.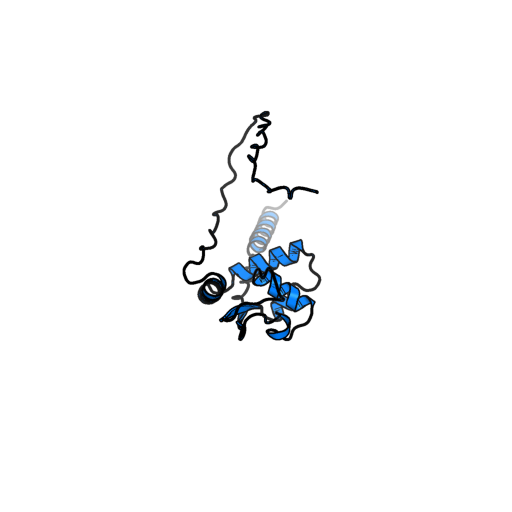400 -4.548 1.00 93.62 93 LEU A N 1
ATOM 697 C CA . LEU A 1 93 ? 10.286 -1.407 -4.230 1.00 93.62 93 LEU A CA 1
ATOM 698 C C . LEU A 1 93 ? 9.954 -0.375 -3.148 1.00 93.62 93 LEU A C 1
ATOM 700 O O . LEU A 1 93 ? 9.014 0.400 -3.302 1.00 93.62 93 LEU A O 1
ATOM 704 N N . LYS A 1 94 ? 10.731 -0.333 -2.057 1.00 93.25 94 LYS A N 1
ATOM 705 C CA . LYS A 1 94 ? 10.527 0.652 -0.983 1.00 93.25 94 LYS A CA 1
ATOM 706 C C . LYS A 1 94 ? 10.716 2.082 -1.482 1.00 93.25 94 LYS A C 1
ATOM 708 O O . LYS A 1 94 ? 9.952 2.965 -1.095 1.00 93.25 94 LYS A O 1
ATOM 713 N N . LYS A 1 95 ? 11.710 2.304 -2.345 1.00 94.19 95 LYS A N 1
ATOM 714 C CA . LYS A 1 95 ? 11.962 3.607 -2.966 1.00 94.19 95 LYS A CA 1
ATOM 715 C C . LYS A 1 95 ? 10.775 4.050 -3.827 1.00 94.19 95 LYS A C 1
ATOM 717 O O . LYS A 1 95 ? 10.246 5.134 -3.613 1.00 94.19 95 LYS A O 1
ATOM 722 N N . GLU A 1 96 ? 10.310 3.187 -4.724 1.00 93.44 96 GLU A N 1
ATOM 723 C CA . GLU A 1 96 ? 9.165 3.448 -5.604 1.00 93.44 96 GLU A CA 1
ATOM 724 C C . GLU A 1 96 ? 7.863 3.670 -4.826 1.00 93.44 96 GLU A C 1
ATOM 726 O O . GLU A 1 96 ? 7.085 4.564 -5.154 1.00 93.44 96 GLU A O 1
ATOM 731 N N . ILE A 1 97 ? 7.638 2.912 -3.749 1.00 93.50 97 ILE A N 1
ATOM 732 C CA . ILE A 1 97 ? 6.513 3.134 -2.831 1.00 93.50 97 ILE A CA 1
ATOM 733 C C . ILE A 1 97 ? 6.590 4.527 -2.201 1.00 93.50 97 ILE A C 1
ATOM 735 O O . ILE A 1 97 ? 5.580 5.226 -2.168 1.00 93.50 97 ILE A O 1
ATOM 739 N N . SER A 1 98 ? 7.764 4.945 -1.723 1.00 91.31 98 SER A N 1
ATOM 740 C CA . SER A 1 98 ? 7.954 6.271 -1.122 1.00 91.31 98 SER A CA 1
ATOM 741 C C . SER A 1 98 ? 7.653 7.394 -2.122 1.00 91.31 98 SER A C 1
ATOM 743 O O . SER A 1 98 ? 6.876 8.303 -1.830 1.00 91.31 98 SER A O 1
ATOM 745 N N . GLU A 1 99 ? 8.178 7.283 -3.345 1.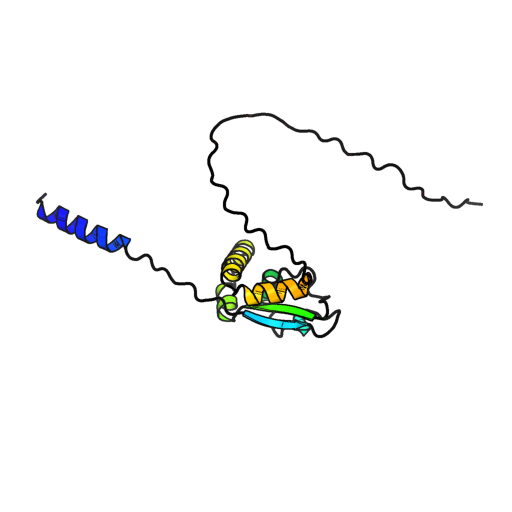00 92.31 99 GLU A N 1
ATOM 746 C CA . GLU A 1 99 ? 7.925 8.239 -4.432 1.00 92.31 99 GLU A CA 1
ATOM 747 C C . GLU A 1 99 ? 6.454 8.250 -4.884 1.00 92.31 99 GLU A C 1
ATOM 749 O O . GLU A 1 99 ? 5.920 9.287 -5.282 1.00 92.31 99 GLU A O 1
ATOM 754 N N . TYR A 1 100 ? 5.767 7.106 -4.829 1.00 90.31 100 TYR A N 1
ATOM 755 C CA . TYR A 1 100 ? 4.337 7.029 -5.126 1.00 90.31 100 TYR A CA 1
ATOM 756 C C . TYR A 1 100 ? 3.489 7.642 -4.007 1.00 90.31 100 TYR A C 1
ATOM 758 O O . TYR A 1 100 ? 2.563 8.393 -4.303 1.00 90.31 100 TYR A O 1
ATOM 766 N N . ARG A 1 101 ? 3.825 7.399 -2.729 1.00 88.44 101 ARG A N 1
ATOM 767 C CA . ARG A 1 101 ? 3.116 7.974 -1.568 1.00 88.44 101 ARG A CA 1
ATOM 768 C C . ARG A 1 101 ? 3.142 9.501 -1.570 1.00 88.44 101 ARG A C 1
ATOM 770 O O . ARG A 1 101 ? 2.129 10.107 -1.252 1.00 88.44 101 ARG A O 1
ATOM 777 N N . GLN A 1 102 ? 4.242 10.120 -2.001 1.00 87.44 102 GLN A N 1
ATOM 778 C CA . GLN A 1 102 ? 4.342 11.583 -2.133 1.00 87.44 102 GLN A CA 1
ATOM 779 C C . GLN A 1 102 ? 3.357 12.185 -3.144 1.00 87.44 102 GLN A C 1
ATOM 781 O O . GLN A 1 102 ? 3.071 13.376 -3.086 1.00 87.44 102 GLN A O 1
ATOM 786 N N . ARG A 1 103 ? 2.850 11.377 -4.079 1.00 86.88 103 ARG A N 1
ATOM 787 C CA . ARG A 1 103 ? 1.871 11.798 -5.090 1.00 86.88 103 ARG A CA 1
ATOM 788 C C . ARG A 1 103 ? 0.432 11.470 -4.703 1.00 86.88 103 ARG A C 1
ATOM 790 O O . ARG A 1 103 ? -0.472 11.768 -5.481 1.00 86.88 103 ARG A O 1
ATOM 797 N N . VAL A 1 104 ? 0.216 10.820 -3.557 1.00 86.19 104 VAL A N 1
ATOM 798 C CA . VAL A 1 104 ? -1.126 10.522 -3.045 1.00 86.19 104 VAL A CA 1
ATOM 799 C C . VAL A 1 104 ? -1.752 11.822 -2.541 1.00 86.19 104 VAL A C 1
ATOM 801 O O . VAL A 1 104 ? -1.086 12.557 -1.811 1.00 86.19 104 VAL A O 1
ATOM 804 N N . PRO A 1 105 ? -3.023 12.105 -2.875 1.00 83.75 105 PRO A N 1
ATOM 805 C CA . PRO A 1 105 ? -3.710 13.285 -2.369 1.00 83.75 105 PRO A CA 1
ATOM 806 C C . PRO A 1 105 ? -3.672 13.362 -0.838 1.00 83.75 105 PRO A C 1
ATOM 808 O O . PRO A 1 105 ? -3.985 12.387 -0.148 1.00 83.75 105 PRO A O 1
ATOM 811 N N . GLU A 1 106 ? -3.348 14.540 -0.297 1.00 81.88 106 GLU A N 1
ATOM 812 C CA . GLU A 1 106 ? -3.228 14.763 1.154 1.00 81.88 106 GLU A CA 1
ATOM 813 C C . GLU A 1 106 ? -4.507 14.393 1.918 1.00 81.88 106 GLU A C 1
ATOM 815 O O . GLU A 1 106 ? -4.446 13.899 3.043 1.00 81.88 106 GLU A O 1
ATOM 820 N N . THR A 1 107 ? -5.672 14.574 1.291 1.00 81.50 107 THR A N 1
ATOM 821 C CA . THR A 1 107 ? -6.978 14.209 1.855 1.00 81.50 107 THR A CA 1
ATOM 822 C C . THR A 1 107 ? -7.078 12.714 2.155 1.00 81.50 107 THR A C 1
ATOM 824 O O . THR A 1 107 ? -7.521 12.342 3.240 1.00 81.50 107 THR A O 1
ATOM 827 N N . MET A 1 108 ? -6.608 11.858 1.241 1.00 82.81 108 MET A N 1
ATOM 828 C CA . MET A 1 108 ? -6.596 10.405 1.430 1.00 82.81 108 MET A CA 1
ATOM 829 C C . MET A 1 108 ? -5.558 9.984 2.469 1.00 82.81 108 MET A C 1
ATOM 831 O O . MET A 1 108 ? -5.845 9.153 3.331 1.00 82.81 108 MET A O 1
ATOM 835 N N . ALA A 1 109 ? -4.360 10.574 2.412 1.00 79.81 109 ALA A N 1
ATOM 836 C CA . ALA A 1 109 ? -3.298 10.281 3.370 1.00 79.81 109 ALA A CA 1
ATOM 837 C C . ALA A 1 109 ? -3.734 10.618 4.805 1.00 79.81 109 ALA A C 1
ATOM 839 O O . ALA A 1 109 ? -3.544 9.818 5.723 1.00 79.81 109 ALA A O 1
ATOM 840 N N . LYS A 1 110 ? -4.391 11.769 4.989 1.00 81.12 110 LYS A N 1
ATOM 841 C CA . LYS A 1 110 ? -4.947 12.197 6.275 1.00 81.12 110 LYS A CA 1
ATOM 842 C C . LYS A 1 110 ? -6.045 11.255 6.762 1.00 81.12 110 LYS A C 1
ATOM 844 O O . LYS A 1 110 ? -5.989 10.805 7.902 1.00 81.12 110 LYS A O 1
ATOM 849 N N . GLU A 1 111 ? -6.989 10.897 5.893 1.00 80.81 111 GLU A N 1
ATOM 850 C CA . GLU A 1 111 ? -8.090 9.986 6.224 1.00 80.81 111 GLU A CA 1
ATOM 851 C C . GLU A 1 111 ? -7.588 8.620 6.731 1.00 80.81 111 GLU A C 1
ATOM 853 O O . GLU A 1 111 ? -8.155 8.032 7.659 1.00 80.81 111 GLU A O 1
ATOM 858 N N . VAL A 1 112 ? -6.512 8.114 6.130 1.00 82.00 112 VAL A N 1
ATOM 859 C CA . VAL A 1 112 ? -5.898 6.835 6.496 1.00 82.00 112 VAL A CA 1
ATOM 860 C C . VAL A 1 112 ? -5.109 6.960 7.795 1.00 82.00 112 VAL A C 1
ATOM 862 O O . VAL A 1 112 ? -5.313 6.150 8.701 1.00 82.00 112 VAL A O 1
ATOM 865 N N . ASN A 1 113 ? -4.294 8.006 7.945 1.00 77.50 113 ASN A N 1
ATOM 866 C CA . ASN A 1 113 ? -3.528 8.246 9.169 1.00 77.50 113 ASN A CA 1
ATOM 867 C C . ASN A 1 113 ? -4.435 8.425 10.394 1.00 77.50 113 ASN A C 1
ATOM 869 O O . ASN A 1 113 ? -4.172 7.832 11.440 1.00 77.50 113 ASN A O 1
ATOM 873 N N . GLU A 1 114 ? -5.542 9.154 10.255 1.00 78.31 114 GLU A N 1
ATOM 874 C CA . GLU A 1 114 ? -6.538 9.314 11.320 1.00 78.31 114 GLU A CA 1
ATOM 875 C C . GLU A 1 114 ? -7.191 7.982 11.713 1.00 78.31 114 GLU A C 1
ATOM 877 O O . GLU A 1 114 ? -7.503 7.765 12.883 1.00 78.31 114 GLU A O 1
ATOM 882 N N . SER A 1 115 ? -7.367 7.055 10.766 1.00 75.06 115 SER A N 1
ATOM 883 C CA . SER A 1 115 ? -7.928 5.729 11.055 1.00 75.06 115 SER A CA 1
ATOM 884 C C . SER A 1 115 ? -6.950 4.786 11.769 1.00 75.06 115 SER A C 1
ATOM 886 O O . SER A 1 115 ? -7.381 3.902 12.508 1.00 75.06 115 SER A O 1
ATOM 888 N N . ILE A 1 116 ? -5.642 4.958 11.546 1.00 69.19 116 ILE A N 1
ATOM 889 C CA . ILE A 1 116 ? -4.590 4.093 12.100 1.00 69.19 116 ILE A CA 1
ATOM 890 C C . ILE A 1 116 ? -4.135 4.602 13.475 1.00 69.19 116 ILE A C 1
ATOM 892 O O . ILE A 1 116 ? -3.950 3.802 14.395 1.00 69.19 116 ILE A O 1
ATOM 896 N N . TYR A 1 117 ? -3.977 5.920 13.622 1.00 61.75 117 TYR A N 1
ATOM 897 C CA . TYR A 1 117 ? -3.374 6.559 14.798 1.00 61.75 117 TYR A CA 1
ATOM 898 C C . TYR A 1 117 ? -4.358 7.416 15.616 1.00 61.75 117 TYR A C 1
ATOM 900 O O . TYR A 1 117 ? -4.008 7.881 16.699 1.00 61.75 117 TYR A O 1
ATOM 908 N N . GLY A 1 118 ? -5.596 7.599 15.144 1.00 56.50 118 GLY A N 1
ATOM 909 C CA . GLY A 1 118 ? -6.552 8.551 15.717 1.00 56.50 118 GLY A CA 1
ATOM 910 C C . GLY A 1 118 ? -6.286 9.991 15.255 1.00 56.50 118 GLY A C 1
ATOM 911 O O . GLY A 1 118 ? -5.302 10.272 14.576 1.00 56.50 118 GLY A O 1
ATOM 912 N N . ALA A 1 119 ? -7.150 10.938 15.643 1.00 49.53 119 ALA A N 1
ATOM 913 C CA . ALA A 1 119 ? -7.052 12.357 15.254 1.00 49.53 119 ALA A CA 1
ATOM 914 C C . ALA A 1 119 ? -5.769 13.077 15.739 1.00 49.53 119 ALA A C 1
ATOM 916 O O . ALA A 1 119 ? -5.511 14.210 15.345 1.00 49.53 119 ALA A O 1
ATOM 917 N N . ALA A 1 120 ? -4.962 12.421 16.579 1.00 43.91 120 ALA A N 1
ATOM 918 C CA . ALA A 1 120 ? -3.655 12.875 17.049 1.00 43.91 120 ALA A CA 1
ATOM 919 C C . ALA A 1 120 ? -2.504 12.234 16.247 1.00 43.91 120 ALA A C 1
ATOM 921 O O . ALA A 1 120 ? -1.480 11.856 16.815 1.00 43.91 120 ALA A O 1
ATOM 922 N N . ALA A 1 121 ? -2.691 12.049 14.937 1.00 43.66 121 ALA A N 1
ATOM 923 C CA . ALA A 1 121 ? -1.654 11.506 14.071 1.00 43.66 121 ALA A CA 1
ATOM 924 C C . ALA A 1 121 ? -0.393 12.391 14.147 1.00 43.66 121 ALA A C 1
ATOM 926 O O . ALA A 1 121 ? -0.510 13.614 14.008 1.00 43.66 121 ALA A O 1
ATOM 927 N N . PRO A 1 122 ? 0.809 11.819 14.341 1.00 42.53 122 PRO A N 1
ATOM 928 C CA . PRO A 1 122 ? 2.026 12.570 14.095 1.00 42.53 122 PRO A CA 1
ATOM 929 C C . PRO A 1 122 ? 2.007 12.958 12.617 1.00 42.53 122 PRO A C 1
ATOM 931 O O . PRO A 1 122 ? 1.908 12.093 11.743 1.00 42.53 122 PRO A O 1
ATOM 934 N N . ALA A 1 123 ? 2.046 14.260 12.332 1.00 45.56 123 ALA A N 1
ATOM 935 C CA . ALA A 1 123 ? 2.410 14.711 11.001 1.00 45.56 123 ALA A CA 1
ATOM 936 C C . ALA A 1 123 ? 3.757 14.048 10.696 1.00 45.56 123 ALA A C 1
ATOM 938 O O . ALA A 1 123 ? 4.685 14.198 11.491 1.00 45.56 123 ALA A O 1
ATOM 939 N N . GLU A 1 124 ? 3.846 13.251 9.624 1.00 48.03 124 GLU A N 1
ATOM 940 C CA . GLU A 1 124 ? 5.144 12.810 9.114 1.00 48.03 124 GLU A CA 1
ATOM 941 C C . GLU A 1 124 ? 5.956 14.094 8.924 1.00 48.03 124 GLU A C 1
ATOM 943 O O . GLU A 1 124 ? 5.645 14.921 8.065 1.00 48.03 124 GLU A O 1
ATOM 948 N N . GLU A 1 125 ? 6.913 14.309 9.825 1.00 36.44 125 GLU A N 1
ATOM 949 C CA . GLU A 1 125 ? 7.798 15.455 9.833 1.00 36.44 125 GLU A CA 1
ATOM 950 C C . GLU A 1 125 ? 8.559 15.377 8.513 1.00 36.44 125 GLU A C 1
ATOM 952 O O . GLU A 1 125 ? 9.465 14.558 8.342 1.00 36.44 125 GLU A O 1
ATOM 957 N N . GLN A 1 126 ? 8.108 16.158 7.527 1.00 38.09 126 GLN A N 1
ATOM 958 C CA . GLN A 1 126 ? 8.841 16.393 6.296 1.00 38.09 126 GLN A CA 1
ATOM 959 C C . GLN A 1 126 ? 10.179 16.955 6.737 1.00 38.09 126 GLN A C 1
ATOM 961 O O . GLN A 1 126 ? 10.284 18.140 7.029 1.00 38.09 126 GLN A O 1
ATOM 966 N N . THR A 1 127 ? 11.190 16.102 6.855 1.00 33.97 127 THR A N 1
ATOM 967 C CA . THR A 1 127 ? 12.541 16.547 7.148 1.00 33.97 127 THR A CA 1
ATOM 968 C C . THR A 1 127 ? 12.959 17.369 5.931 1.00 33.97 127 THR A C 1
ATOM 970 O O . THR A 1 127 ? 13.122 16.789 4.849 1.00 33.97 127 THR A O 1
ATOM 973 N N . PRO A 1 128 ? 13.084 18.709 6.022 1.00 37.97 128 PRO A N 1
ATOM 974 C CA . PRO A 1 128 ? 13.672 19.444 4.924 1.00 37.97 128 PRO A CA 1
ATOM 975 C C . PRO A 1 128 ? 15.094 18.911 4.769 1.00 37.97 128 PRO A C 1
ATOM 977 O O . PRO A 1 128 ? 15.812 18.721 5.753 1.00 37.97 128 PRO A O 1
ATOM 980 N N . LYS A 1 129 ? 15.476 18.611 3.525 1.00 43.84 129 LYS A N 1
ATOM 981 C CA . LYS A 1 129 ? 16.848 18.257 3.157 1.00 43.84 129 LYS A CA 1
ATOM 982 C C . LYS A 1 129 ? 17.786 19.277 3.804 1.00 43.84 129 LYS A C 1
ATOM 984 O O . LYS A 1 129 ? 17.816 20.427 3.379 1.00 43.84 129 LYS A O 1
ATOM 989 N N . ALA A 1 130 ? 18.509 18.860 4.839 1.00 34.47 130 ALA A N 1
ATOM 990 C CA . ALA A 1 130 ? 19.557 19.673 5.420 1.00 34.47 130 ALA A CA 1
ATOM 991 C C . ALA A 1 130 ? 20.682 19.766 4.389 1.00 34.47 130 ALA A C 1
ATOM 993 O O . ALA A 1 130 ? 21.265 18.758 3.978 1.00 34.47 130 ALA A O 1
ATOM 994 N N . ASP A 1 131 ? 20.897 20.994 3.936 1.00 33.53 131 ASP A N 1
ATOM 995 C CA . ASP A 1 131 ? 21.932 21.387 3.003 1.00 33.53 131 ASP A CA 1
ATOM 996 C C . ASP A 1 131 ? 23.303 20.916 3.486 1.00 33.53 131 ASP A C 1
ATOM 998 O O . ASP A 1 131 ? 23.693 21.067 4.649 1.00 33.53 131 ASP A O 1
ATOM 1002 N N . LYS A 1 132 ? 24.037 20.303 2.566 1.00 46.09 132 LYS A N 1
ATOM 1003 C CA . LYS A 1 132 ? 25.338 19.707 2.822 1.00 46.09 132 LYS A CA 1
ATOM 1004 C C . LYS A 1 132 ? 26.393 20.804 2.717 1.00 46.09 132 LYS A C 1
ATOM 1006 O O . LYS A 1 132 ? 26.964 21.009 1.653 1.00 46.09 132 LYS A O 1
ATOM 1011 N N . THR A 1 133 ? 26.696 21.462 3.831 1.00 40.66 133 THR A N 1
ATOM 1012 C CA . THR A 1 133 ? 27.907 22.290 3.938 1.00 40.66 133 THR A CA 1
ATOM 1013 C C . THR A 1 133 ? 28.406 22.328 5.373 1.00 40.66 133 THR A C 1
ATOM 1015 O O . THR A 1 133 ? 28.021 23.214 6.118 1.00 40.66 133 THR A O 1
ATOM 1018 N N . VAL A 1 134 ? 29.297 21.401 5.745 1.00 36.03 134 VAL A N 1
ATOM 1019 C CA . VAL A 1 134 ? 30.466 21.724 6.580 1.00 36.03 134 VAL A CA 1
ATOM 1020 C C . VAL A 1 134 ? 31.624 20.827 6.145 1.00 36.03 134 VAL A C 1
ATOM 1022 O O . VAL A 1 134 ? 31.511 19.607 6.038 1.00 36.03 134 VAL A O 1
ATOM 1025 N N . ASN A 1 135 ? 32.711 21.506 5.825 1.00 36.34 135 ASN A N 1
ATOM 1026 C CA . ASN A 1 135 ? 34.008 21.023 5.396 1.00 36.34 135 ASN A CA 1
ATOM 1027 C C . ASN A 1 135 ? 34.876 20.746 6.642 1.00 36.34 135 ASN A C 1
ATOM 1029 O O . ASN A 1 135 ? 34.764 21.495 7.608 1.00 36.34 135 ASN A O 1
ATOM 1033 N N . GLY A 1 136 ? 35.783 19.767 6.578 1.00 36.00 136 GLY A N 1
ATOM 1034 C CA . GLY A 1 136 ? 37.014 19.763 7.388 1.00 36.00 136 GLY A CA 1
ATOM 1035 C C . GLY A 1 136 ? 37.009 19.024 8.735 1.00 36.00 136 GLY A C 1
ATOM 1036 O O . GLY A 1 136 ? 36.450 19.494 9.715 1.00 36.00 136 GLY A O 1
ATOM 1037 N N . GLU A 1 137 ? 37.726 17.896 8.738 1.00 42.41 137 GLU A N 1
ATOM 1038 C CA . GLU A 1 137 ? 38.715 17.448 9.741 1.00 42.41 137 GLU A CA 1
ATOM 1039 C C . GLU A 1 137 ? 38.383 17.472 11.247 1.00 42.41 137 GLU A C 1
ATOM 1041 O O . GLU A 1 137 ? 38.325 18.510 11.896 1.00 42.41 137 GLU A O 1
ATOM 1046 N N . GLY A 1 138 ? 38.352 16.275 11.845 1.00 38.28 138 GLY A N 1
ATOM 1047 C CA . GLY A 1 138 ? 38.420 16.097 13.296 1.00 38.28 138 GLY A CA 1
ATOM 1048 C C . GLY A 1 138 ? 38.276 14.636 13.711 1.00 38.28 138 GLY A C 1
ATOM 1049 O O . GLY A 1 138 ? 37.176 14.171 13.990 1.00 38.28 138 GLY A O 1
ATOM 1050 N N . MET A 1 139 ? 39.384 13.891 13.723 1.00 46.28 139 MET A N 1
ATOM 1051 C CA . MET A 1 139 ? 39.467 12.571 14.359 1.00 46.28 139 MET A CA 1
ATOM 1052 C C . MET A 1 139 ? 39.246 12.680 15.880 1.00 46.28 139 MET A C 1
ATOM 1054 O O . MET A 1 139 ? 39.633 13.671 16.492 1.00 46.28 139 MET A O 1
ATOM 1058 N N . ASN A 1 140 ? 38.748 11.583 16.463 1.00 48.31 140 ASN A N 1
ATOM 1059 C CA . ASN A 1 140 ? 38.603 11.269 17.894 1.00 48.31 140 ASN A CA 1
ATOM 1060 C C . ASN A 1 140 ? 37.377 11.839 18.621 1.00 48.31 140 ASN A C 1
ATOM 1062 O O . ASN A 1 140 ? 37.384 12.977 19.078 1.00 48.31 140 ASN A O 1
ATOM 1066 N N . GLN A 1 141 ? 36.410 10.955 18.890 1.00 46.25 141 GLN A N 1
ATOM 1067 C CA . GLN A 1 141 ? 36.063 10.564 20.264 1.00 46.25 141 GLN A CA 1
ATOM 1068 C C . GLN A 1 141 ? 35.138 9.335 20.248 1.00 46.25 141 GLN A C 1
ATOM 1070 O O . GLN A 1 141 ? 33.967 9.411 19.884 1.00 46.25 141 GLN A O 1
A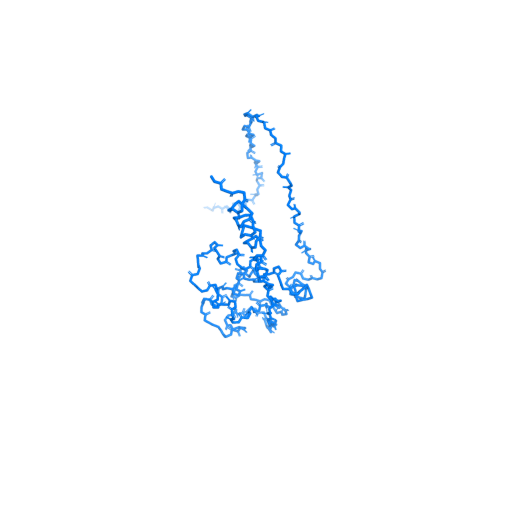TOM 1075 N N . LEU A 1 142 ? 35.700 8.185 20.633 1.00 53.47 142 LEU A N 1
ATOM 1076 C CA . LEU A 1 142 ? 34.948 7.047 21.156 1.00 53.47 142 LEU A CA 1
ATOM 1077 C C . LEU A 1 142 ? 34.313 7.505 22.470 1.00 53.47 142 LEU A C 1
ATOM 1079 O O . LEU A 1 142 ? 35.022 7.700 23.453 1.00 53.47 142 LEU A O 1
ATOM 1083 N N . ILE A 1 143 ? 33.000 7.713 22.481 1.00 51.28 143 ILE A N 1
ATOM 1084 C CA . ILE A 1 143 ? 32.259 7.870 23.731 1.00 51.28 143 ILE A CA 1
ATOM 1085 C C . ILE A 1 143 ? 31.845 6.463 24.159 1.00 51.28 143 ILE A C 1
ATOM 1087 O O . ILE A 1 143 ? 30.860 5.912 23.671 1.00 51.28 143 ILE A O 1
ATOM 1091 N N . GLU A 1 144 ? 32.653 5.869 25.040 1.00 51.28 144 GLU A N 1
ATOM 1092 C CA . GLU A 1 144 ? 32.198 4.827 25.959 1.00 51.28 144 GLU A CA 1
ATOM 1093 C C . GLU A 1 144 ? 31.016 5.385 26.755 1.00 51.28 144 GLU A C 1
ATOM 1095 O O . GLU A 1 144 ? 31.142 6.388 27.458 1.00 51.28 144 GLU A O 1
ATOM 1100 N N . GLN A 1 145 ? 29.858 4.742 26.641 1.00 44.12 145 GLN A N 1
ATOM 1101 C CA . GLN A 1 145 ? 28.763 4.942 27.577 1.00 44.12 145 GLN A CA 1
ATOM 1102 C C . GLN A 1 145 ? 28.552 3.617 28.309 1.00 44.12 145 GLN A C 1
ATOM 1104 O O . GLN A 1 145 ? 28.133 2.623 27.714 1.00 44.12 145 GLN A O 1
ATOM 1109 N N . GLU A 1 146 ? 28.932 3.604 29.588 1.00 45.28 146 GLU A N 1
ATOM 1110 C CA . GLU A 1 146 ? 28.758 2.486 30.514 1.00 45.28 146 GLU A CA 1
ATOM 1111 C C . GLU A 1 146 ? 27.297 1.995 30.544 1.00 45.28 146 GLU A C 1
ATOM 1113 O O . GLU A 1 146 ? 26.362 2.804 30.477 1.00 45.28 146 GLU A O 1
ATOM 1118 N N . PRO A 1 147 ? 27.062 0.679 30.687 1.00 46.47 147 PRO A N 1
ATOM 1119 C CA . PRO A 1 147 ? 25.717 0.149 30.840 1.00 46.47 147 PRO A CA 1
ATOM 1120 C C . PRO A 1 147 ? 25.167 0.519 32.223 1.00 46.47 147 PRO A C 1
ATOM 1122 O O . PRO A 1 147 ? 25.712 0.116 33.250 1.00 46.47 147 PRO A O 1
ATOM 1125 N N . GLN A 1 148 ? 24.055 1.259 32.259 1.00 44.94 148 GLN A N 1
ATOM 1126 C CA . GLN A 1 148 ? 23.322 1.497 33.501 1.00 44.94 148 GLN A CA 1
ATOM 1127 C C . GLN A 1 148 ? 22.843 0.168 34.101 1.00 44.94 148 GLN A C 1
ATOM 1129 O O . GLN A 1 148 ? 22.042 -0.560 33.512 1.00 44.94 148 GLN A O 1
ATOM 1134 N N . GLU A 1 149 ? 23.328 -0.119 35.307 1.00 42.97 149 GLU A N 1
ATOM 1135 C CA . GLU A 1 149 ? 22.888 -1.219 36.155 1.00 42.97 149 GLU A CA 1
ATOM 1136 C C . GLU A 1 149 ? 21.382 -1.114 36.457 1.00 42.97 149 GLU A C 1
ATOM 1138 O O . GLU A 1 149 ? 20.927 -0.251 37.214 1.00 42.97 149 GLU A O 1
ATOM 1143 N N . PHE A 1 150 ? 20.587 -2.040 35.917 1.00 42.41 150 PHE A N 1
ATOM 1144 C CA . PHE A 1 150 ? 19.212 -2.246 36.367 1.00 42.41 150 PHE A CA 1
ATOM 1145 C C . PHE A 1 150 ? 19.218 -2.877 37.767 1.00 42.41 150 PHE A C 1
ATOM 1147 O O . PHE A 1 150 ? 19.474 -4.068 37.953 1.00 42.41 150 PHE A O 1
ATOM 1154 N N . LYS A 1 151 ? 18.912 -2.065 38.782 1.00 49.47 151 LYS A N 1
ATOM 1155 C CA . LYS A 1 151 ? 18.687 -2.522 40.157 1.00 49.47 151 LYS A CA 1
ATOM 1156 C C . LYS A 1 151 ? 17.437 -3.411 40.242 1.00 49.47 151 LYS A C 1
ATOM 1158 O O . LYS A 1 151 ? 16.319 -2.940 40.086 1.00 49.47 151 LYS A O 1
ATOM 1163 N N . LYS A 1 152 ? 17.682 -4.687 40.564 1.00 51.69 152 LYS A N 1
ATOM 1164 C CA . LYS A 1 152 ? 16.913 -5.596 41.442 1.00 51.69 152 LYS A CA 1
ATOM 1165 C C . LYS A 1 152 ? 15.384 -5.418 41.457 1.00 51.69 152 LYS A C 1
ATOM 1167 O O . LYS A 1 152 ? 14.859 -4.650 42.260 1.00 51.69 152 LYS A O 1
ATOM 1172 N N . SER A 1 153 ? 14.671 -6.271 40.722 1.00 49.97 153 SER A N 1
ATOM 1173 C CA . SER A 1 153 ? 13.309 -6.674 41.088 1.00 49.97 153 SER A CA 1
ATOM 1174 C C . SER A 1 153 ? 13.336 -8.032 41.802 1.00 49.97 153 SER A C 1
ATOM 1176 O O . SER A 1 153 ? 13.951 -9.002 41.363 1.00 49.97 153 SER A O 1
ATOM 1178 N N . PHE A 1 154 ? 12.717 -8.037 42.979 1.00 50.59 154 PHE A N 1
ATOM 1179 C CA . PHE A 1 154 ? 12.564 -9.153 43.903 1.00 50.59 154 PHE A CA 1
ATOM 1180 C C . PHE A 1 154 ? 11.765 -10.304 43.275 1.00 50.59 154 PHE A C 1
ATOM 1182 O O . PHE A 1 154 ? 10.607 -10.118 42.906 1.00 50.59 154 PHE A O 1
ATOM 1189 N N . PHE A 1 155 ? 12.333 -11.509 43.265 1.00 51.75 155 PHE A N 1
ATOM 1190 C CA . PHE A 1 155 ? 11.562 -12.749 43.179 1.00 51.75 155 PHE A CA 1
ATOM 1191 C C . PHE A 1 155 ? 11.459 -13.366 44.582 1.00 51.75 155 PHE A C 1
ATOM 1193 O O . PHE A 1 155 ? 12.490 -13.514 45.241 1.00 51.75 155 PHE A O 1
ATOM 1200 N N . PRO A 1 156 ? 10.262 -13.742 45.068 1.00 56.28 156 PRO A N 1
ATOM 1201 C CA . PRO A 1 156 ? 10.139 -14.511 46.297 1.00 56.28 156 PRO A CA 1
ATOM 1202 C C . PRO A 1 156 ? 10.468 -15.981 46.011 1.00 56.28 156 PRO A C 1
ATOM 1204 O O . PRO A 1 156 ? 9.742 -16.674 45.295 1.00 56.28 156 PRO A O 1
ATOM 1207 N N . THR A 1 157 ? 11.566 -16.473 46.575 1.00 57.47 157 THR A N 1
ATOM 1208 C CA . THR A 1 157 ? 11.895 -17.902 46.602 1.00 57.47 157 THR A CA 1
ATOM 1209 C C . THR A 1 157 ? 10.910 -18.619 47.530 1.00 57.47 157 THR A C 1
ATOM 1211 O O . THR A 1 157 ? 10.744 -18.226 48.685 1.00 57.47 157 THR A O 1
ATOM 1214 N N . ARG A 1 158 ? 10.239 -19.672 47.045 1.00 55.88 158 ARG A N 1
ATOM 1215 C CA . ARG A 1 158 ? 9.475 -20.587 47.912 1.00 55.88 158 ARG A CA 1
ATOM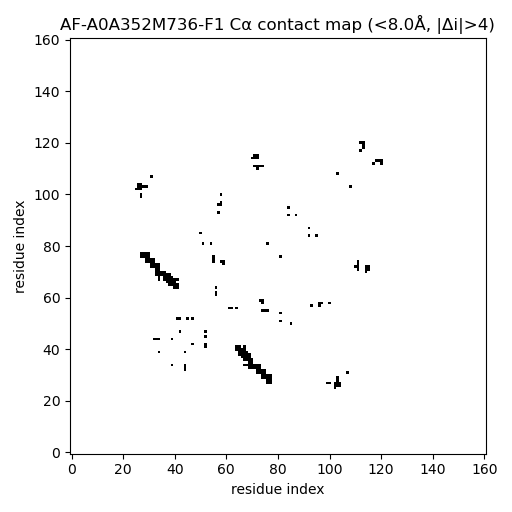 1216 C C . ARG A 1 158 ? 10.433 -21.290 48.886 1.00 55.88 158 ARG A C 1
ATOM 1218 O O . ARG A 1 158 ? 11.531 -21.645 48.458 1.00 55.88 158 ARG A O 1
ATOM 1225 N N . PRO A 1 159 ? 10.036 -21.547 50.143 1.00 56.12 159 PRO A N 1
ATOM 1226 C CA . PRO A 1 159 ? 10.814 -22.403 51.024 1.00 56.12 159 PRO A CA 1
ATOM 1227 C C . PRO A 1 159 ? 10.637 -23.862 50.588 1.00 56.12 159 PRO A C 1
ATOM 1229 O O . PRO A 1 159 ? 9.511 -24.342 50.439 1.00 56.12 159 PRO A O 1
ATOM 1232 N N . THR A 1 160 ? 11.745 -24.557 50.358 1.00 49.62 160 THR A N 1
ATOM 1233 C CA . THR A 1 160 ? 11.763 -26.018 50.233 1.00 49.62 160 THR A CA 1
ATOM 1234 C C . THR A 1 160 ? 11.695 -26.610 51.643 1.00 49.62 160 THR A C 1
ATOM 1236 O O . THR A 1 160 ? 12.426 -26.148 52.521 1.00 49.62 160 THR A O 1
ATOM 1239 N N . GLN A 1 161 ? 10.782 -27.564 51.857 1.00 50.41 161 GLN A N 1
ATOM 1240 C CA . GLN A 1 161 ? 10.749 -28.424 53.049 1.00 50.41 161 GLN A CA 1
ATOM 1241 C C . GLN A 1 161 ? 11.938 -29.382 53.071 1.00 50.41 161 GLN A C 1
ATOM 1243 O O . GLN A 1 161 ? 12.386 -29.769 51.965 1.00 50.41 161 GLN A O 1
#

Sequence (161 aa):
MSSKSIICLLMVSVFLAASVSFAFAGEARCTIVKVSANGQRLSDVVSCDAFEMLVIQLFNNIQNPYDLKNGMKIMIPEKAFMVKVKGLSMADLKKEISEYRQRVPETMAKEVNESIYGAAAPAEEQTPKADKTVNGEGMNQLIEQEPQEFKKSFFPTRPTQ

Foldseek 3Di:
DDPVVVVVVVVVVVVVVPPPPPPVVDQWDWDKWFAAAWQAALCNRDVDDPQQSVLQCLLLVPPGRRTDHGGQITIRTDPVLSVVCPPPDPVVSNVSSVVSNVRHPPVVVQSNQCSVPNPPRPDPPPPPPDDDDDDDDDDDDDDDDDDDDDDDDDDDDDDDD